Protein AF-A0A257GK09-F1 (afdb_monomer_lite)

Radius of gyration: 14.09 Å; chains: 1; bounding box: 32×34×39 Å

Sequence (93 aa):
MEFIVDAAKFVCSTSASYWGGTGGSQLSLVVEGKRLDYFAQEWKVIAWNKAPVLLLWLNGGECGGAGADPCIEALVWSDYNHAFMSVRPAASE

Foldseek 3Di:
DWDKDAQQPDCDPPDRGPDDALQAGWIWTADPNDIDIGRANDWDWDDPPPFTKIKGFGRLVQVVGHRNPTDIWIWTQDPVVRDTDTPRPDDDD

Secondary structure (DSSP, 8-state):
-EEEEEGGG--BTTBS----GGG-EEEEEEETTEEEEEEESEEEEEEETTEEEEEEE--GGGGTS-TTS--EEEEEEETTTTEEE-SSPPPP-

Structure (mmCIF, N/CA/C/O backbone):
data_AF-A0A257GK09-F1
#
_entry.id   AF-A0A257GK09-F1
#
loop_
_atom_site.group_PDB
_atom_site.id
_atom_site.type_symbol
_atom_site.label_atom_id
_atom_site.label_alt_id
_atom_site.label_comp_id
_atom_site.label_asym_id
_atom_site.label_entity_id
_atom_site.label_seq_id
_atom_site.pdbx_PDB_ins_code
_atom_site.Cartn_x
_atom_site.Cartn_y
_atom_site.Cartn_z
_atom_site.occupancy
_atom_site.B_iso_or_equiv
_atom_site.auth_seq_id
_atom_site.auth_comp_id
_atom_site.auth_asym_id
_atom_site.auth_atom_id
_atom_site.pdbx_PDB_model_num
ATOM 1 N N . MET A 1 1 ? -16.442 3.338 9.510 1.00 73.94 1 MET A N 1
ATOM 2 C CA . MET A 1 1 ? -16.674 3.227 8.053 1.00 73.94 1 MET A CA 1
ATOM 3 C C . MET A 1 1 ? -15.319 3.101 7.396 1.00 73.94 1 MET A C 1
ATOM 5 O O . MET A 1 1 ? -14.417 3.831 7.793 1.00 73.94 1 MET A O 1
ATOM 9 N N . GLU A 1 2 ? -15.189 2.162 6.467 1.00 89.12 2 GLU A N 1
ATOM 10 C CA . GLU A 1 2 ? -13.930 1.802 5.813 1.00 89.12 2 GLU A CA 1
ATOM 11 C C . GLU A 1 2 ? -14.112 1.953 4.310 1.00 89.12 2 GLU A C 1
ATOM 13 O O . GLU A 1 2 ? -15.053 1.389 3.747 1.00 89.12 2 GLU A O 1
ATOM 18 N N . PHE A 1 3 ? -13.264 2.746 3.666 1.00 92.12 3 PHE A N 1
ATOM 19 C CA . PHE A 1 3 ? -13.309 2.905 2.218 1.00 92.12 3 PHE A CA 1
ATOM 20 C C . PHE A 1 3 ? -11.946 3.294 1.654 1.00 92.12 3 PHE A C 1
ATOM 22 O O . PHE A 1 3 ? -11.104 3.892 2.325 1.00 92.12 3 PHE A O 1
ATOM 29 N N . ILE A 1 4 ? -11.760 2.945 0.386 1.00 93.81 4 ILE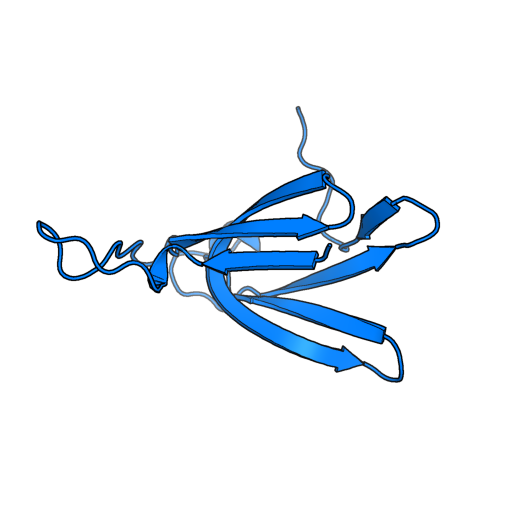 A N 1
ATOM 30 C CA . ILE A 1 4 ? -10.596 3.300 -0.416 1.00 93.81 4 ILE A CA 1
ATOM 31 C C . ILE A 1 4 ? -11.073 4.267 -1.494 1.00 93.81 4 ILE A C 1
ATOM 33 O O . ILE A 1 4 ? -12.038 3.983 -2.207 1.00 93.81 4 ILE A O 1
ATOM 37 N N . VAL A 1 5 ? -10.402 5.409 -1.607 1.00 94.19 5 VAL A N 1
ATOM 38 C CA . VAL A 1 5 ? -10.616 6.371 -2.689 1.00 94.19 5 VAL A CA 1
ATOM 39 C C . VAL A 1 5 ? -9.481 6.209 -3.688 1.00 94.19 5 VAL A C 1
ATOM 41 O O . VAL A 1 5 ? -8.353 6.611 -3.419 1.00 94.19 5 VAL A O 1
ATOM 44 N N . ASP A 1 6 ? -9.787 5.596 -4.827 1.00 93.81 6 ASP A N 1
ATOM 45 C CA . ASP A 1 6 ? -8.838 5.335 -5.908 1.00 93.81 6 ASP A CA 1
ATOM 46 C C . ASP A 1 6 ? -9.012 6.371 -7.024 1.00 93.81 6 ASP A C 1
ATOM 48 O O . ASP A 1 6 ? -9.948 6.292 -7.829 1.00 93.81 6 ASP A O 1
ATOM 52 N N . ALA A 1 7 ? -8.101 7.347 -7.076 1.00 91.88 7 ALA A N 1
ATOM 53 C CA . ALA A 1 7 ? -8.149 8.406 -8.077 1.00 91.88 7 ALA A CA 1
ATOM 54 C C . ALA A 1 7 ? -7.911 7.885 -9.505 1.00 91.88 7 ALA A C 1
ATOM 56 O O . ALA A 1 7 ? -8.357 8.525 -10.459 1.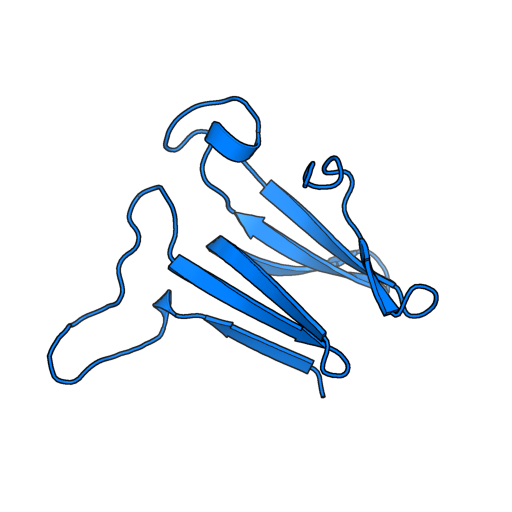00 91.88 7 ALA A O 1
ATOM 57 N N . ALA A 1 8 ? -7.292 6.708 -9.683 1.00 89.88 8 ALA A N 1
ATOM 58 C CA . ALA A 1 8 ? -7.122 6.104 -11.007 1.00 89.88 8 ALA A CA 1
ATOM 59 C C . ALA A 1 8 ? -8.466 5.703 -11.637 1.00 89.88 8 ALA A C 1
ATOM 61 O O . ALA A 1 8 ? -8.557 5.521 -12.852 1.00 89.88 8 ALA A O 1
ATOM 62 N N . LYS A 1 9 ? -9.519 5.554 -10.821 1.00 89.44 9 LYS A N 1
ATOM 63 C CA . LYS A 1 9 ? -10.881 5.242 -11.279 1.00 89.44 9 LYS A CA 1
ATOM 64 C C . LYS A 1 9 ? -11.722 6.484 -11.559 1.00 89.44 9 LYS A C 1
ATOM 66 O O . LYS A 1 9 ? -12.867 6.346 -11.987 1.00 89.44 9 LYS A O 1
ATOM 71 N N . PHE A 1 10 ? -11.197 7.684 -11.319 1.00 88.81 10 PHE A N 1
ATOM 72 C CA . PHE A 1 10 ? -11.932 8.907 -11.610 1.00 88.81 10 PHE A CA 1
ATOM 73 C C . PHE A 1 10 ? -12.027 9.140 -13.114 1.00 88.81 10 PHE A C 1
ATOM 75 O O . PHE A 1 10 ? -11.033 9.115 -13.839 1.00 88.81 10 PHE A O 1
ATOM 82 N N . VAL A 1 11 ? -13.251 9.417 -13.555 1.00 84.62 11 VAL A N 1
ATOM 83 C CA . VAL A 1 11 ? -13.561 9.849 -14.915 1.00 84.62 11 VAL A CA 1
ATOM 84 C C . VAL A 1 11 ? -14.011 11.298 -14.824 1.00 84.62 11 VAL A C 1
ATOM 86 O O . VAL A 1 11 ? -15.030 11.600 -14.201 1.00 84.62 11 VAL A O 1
ATOM 89 N N . CYS A 1 12 ? -13.239 12.203 -15.418 1.00 80.38 12 CYS A N 1
ATOM 90 C CA . CYS A 1 12 ? -13.521 13.633 -15.391 1.00 80.38 12 CYS A CA 1
ATOM 91 C C . CYS A 1 12 ? -14.100 14.070 -16.741 1.00 80.38 12 CYS A C 1
ATOM 93 O O . CYS A 1 12 ? -13.686 13.589 -17.791 1.00 80.38 12 CYS A O 1
ATOM 95 N N . SER A 1 13 ? -15.017 15.040 -16.750 1.00 84.62 13 SER A N 1
ATOM 96 C CA . SER A 1 13 ? -15.595 15.565 -18.002 1.00 84.62 13 SER A CA 1
ATOM 97 C C . SER A 1 13 ? -14.553 16.177 -18.950 1.00 84.62 13 SER A C 1
ATOM 99 O O . SER A 1 13 ? -14.787 16.263 -20.151 1.00 84.62 13 SER A O 1
ATOM 101 N N . THR A 1 14 ? -13.402 16.588 -18.416 1.00 81.69 14 THR A N 1
ATOM 102 C CA . THR A 1 14 ? -12.298 17.229 -19.143 1.00 81.69 14 THR A CA 1
ATOM 103 C C . THR A 1 14 ? -11.023 16.382 -19.206 1.00 81.69 14 THR A C 1
ATOM 105 O O . THR A 1 14 ? -10.032 16.829 -19.777 1.00 81.69 14 THR A O 1
ATOM 108 N N . SER A 1 15 ? -11.020 15.171 -18.639 1.00 73.94 15 SER A N 1
ATOM 109 C CA . SER A 1 15 ? -9.880 14.251 -18.705 1.00 73.94 15 SER A CA 1
ATOM 110 C C . SER A 1 15 ? -10.352 12.803 -18.704 1.00 73.94 15 SER A C 1
ATOM 112 O O . SER A 1 15 ? -11.122 12.399 -17.834 1.00 73.94 15 SER A O 1
ATOM 114 N N . ALA A 1 16 ? -9.836 12.010 -19.645 1.00 66.31 16 ALA A N 1
ATOM 115 C CA . ALA A 1 16 ? -10.166 10.593 -19.759 1.00 66.31 16 ALA A CA 1
ATOM 116 C C . ALA A 1 16 ? -9.760 9.783 -18.512 1.00 66.31 16 ALA A C 1
ATOM 118 O O . ALA A 1 16 ? -10.433 8.811 -18.181 1.00 66.31 16 ALA A O 1
ATOM 119 N N . SER A 1 17 ? -8.689 10.187 -17.815 1.00 67.56 17 SER A N 1
ATOM 120 C CA . SER A 1 17 ? -8.240 9.566 -16.562 1.00 67.56 17 SER A CA 1
ATOM 121 C C . SER A 1 17 ? -7.257 10.457 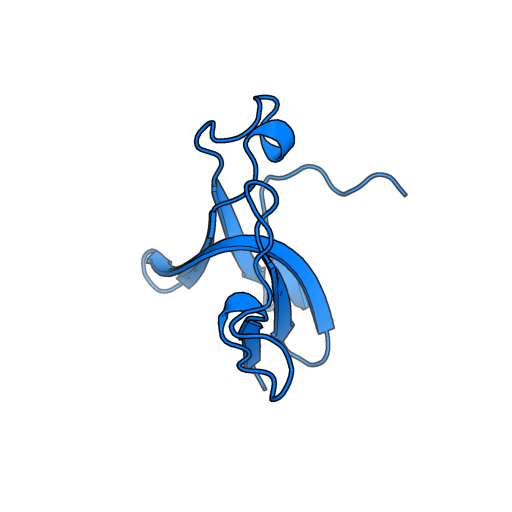-15.804 1.00 67.56 17 SER A C 1
ATOM 123 O O . SER A 1 17 ? -6.487 11.201 -16.419 1.00 67.56 17 SER A O 1
ATOM 125 N N . TYR A 1 18 ? -7.193 10.310 -14.481 1.00 71.56 18 TYR A N 1
ATOM 126 C CA . TYR A 1 18 ? -6.110 10.862 -13.664 1.00 71.56 18 TYR A CA 1
ATOM 127 C C . TYR A 1 18 ? -4.888 9.923 -13.699 1.00 71.56 18 TYR A C 1
ATOM 129 O O . TYR A 1 18 ? -4.626 9.188 -12.754 1.00 71.56 18 TYR A O 1
ATOM 137 N N . TRP A 1 19 ? -4.185 9.871 -14.837 1.00 70.94 19 TRP A N 1
ATOM 138 C CA . TRP A 1 19 ? -3.028 8.983 -15.020 1.00 70.94 19 TRP A CA 1
ATOM 139 C C . TRP A 1 19 ? -1.791 9.497 -14.273 1.00 70.94 19 TRP A C 1
ATOM 141 O O . TRP A 1 19 ? -1.344 10.618 -14.509 1.00 70.94 19 TRP A O 1
ATOM 151 N N . GLY A 1 20 ? -1.209 8.653 -13.420 1.00 80.44 20 GLY A N 1
ATOM 152 C CA . GLY A 1 20 ? -0.049 8.994 -12.588 1.00 80.44 20 GLY A CA 1
ATOM 153 C C . GLY A 1 20 ? 1.318 8.486 -13.071 1.00 80.44 20 GLY A C 1
ATOM 154 O O . GLY A 1 20 ? 2.330 8.686 -12.399 1.00 80.44 20 GLY A O 1
ATOM 155 N N . GLY A 1 21 ? 1.391 7.822 -14.230 1.00 86.19 21 GLY A N 1
ATOM 156 C CA . GLY A 1 21 ? 2.645 7.249 -14.736 1.00 86.19 21 GLY A CA 1
ATOM 157 C C . GLY A 1 21 ? 3.242 6.188 -13.806 1.00 86.19 21 GLY A C 1
ATOM 158 O O . GLY A 1 21 ? 2.526 5.504 -13.079 1.00 86.19 21 GLY A O 1
ATOM 159 N N . THR A 1 22 ? 4.573 6.064 -13.804 1.00 85.38 22 THR A N 1
ATOM 160 C CA . THR A 1 22 ? 5.298 5.141 -12.908 1.00 85.38 22 THR A CA 1
ATOM 161 C C . THR A 1 22 ? 5.228 5.557 -11.439 1.00 85.38 22 THR A C 1
ATOM 163 O O . THR A 1 22 ? 5.554 4.758 -10.565 1.00 85.38 22 THR A O 1
ATOM 166 N N . GLY A 1 23 ? 4.811 6.788 -11.135 1.00 88.31 23 GLY A N 1
ATOM 167 C CA . GLY A 1 23 ? 4.532 7.211 -9.763 1.00 88.31 23 GLY A CA 1
ATOM 168 C C . GLY A 1 23 ? 3.264 6.570 -9.199 1.00 88.31 23 GLY A C 1
ATOM 169 O O . GLY A 1 23 ? 3.149 6.422 -7.991 1.00 88.31 23 GLY A O 1
ATOM 170 N N . GLY A 1 24 ? 2.343 6.132 -10.062 1.00 92.25 24 GLY A N 1
ATOM 171 C CA . GLY A 1 24 ? 1.015 5.695 -9.646 1.00 92.25 24 GLY A CA 1
ATOM 172 C C . GLY A 1 24 ? 0.064 6.866 -9.398 1.00 92.25 24 GLY A C 1
ATOM 173 O O . GLY A 1 24 ? 0.439 8.033 -9.494 1.00 92.25 24 GLY A O 1
ATOM 174 N N . SER A 1 25 ? -1.196 6.552 -9.112 1.00 93.38 25 SER A N 1
ATOM 175 C CA . SER A 1 25 ? -2.242 7.549 -8.847 1.00 93.38 25 SER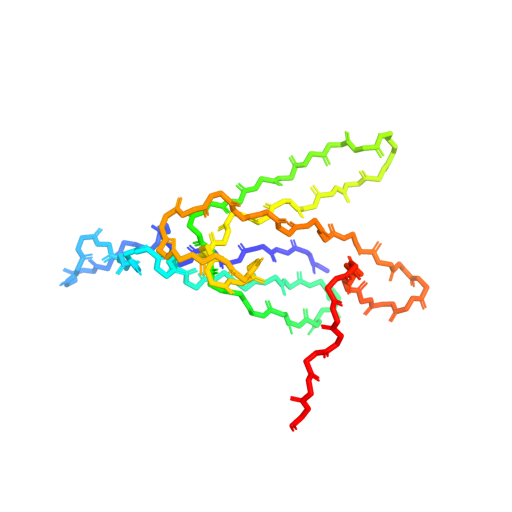 A CA 1
ATOM 176 C C . SER A 1 25 ? -2.503 7.667 -7.350 1.00 93.38 25 SER A C 1
ATOM 178 O O . SER A 1 25 ? -2.161 6.768 -6.580 1.00 93.38 25 SER A O 1
ATOM 180 N N . GLN A 1 26 ? -3.118 8.774 -6.932 1.00 94.00 26 GLN A N 1
ATOM 181 C CA . GLN A 1 26 ? -3.452 8.969 -5.527 1.00 94.00 26 GLN A CA 1
ATOM 182 C C . GLN A 1 26 ? -4.454 7.909 -5.048 1.00 94.00 26 GLN A C 1
ATOM 184 O O . GLN A 1 26 ? -5.510 7.707 -5.654 1.00 94.00 26 GLN A O 1
ATOM 189 N N . LEU A 1 27 ? -4.124 7.281 -3.926 1.00 95.06 27 LEU A N 1
ATOM 190 C CA . LEU A 1 27 ? -4.950 6.322 -3.216 1.00 95.06 27 LEU A CA 1
ATOM 191 C C . LEU A 1 27 ? -5.113 6.802 -1.773 1.00 95.06 27 LEU A C 1
ATOM 193 O O . LEU A 1 27 ? -4.129 6.895 -1.039 1.00 95.06 27 LEU A O 1
ATOM 197 N N . SER A 1 28 ? -6.342 7.101 -1.359 1.00 95.12 28 SER A N 1
ATOM 198 C CA . SER A 1 28 ? -6.632 7.467 0.032 1.00 95.12 28 SER A CA 1
ATOM 199 C C . SER A 1 28 ? -7.301 6.307 0.754 1.00 95.12 28 SER A C 1
ATOM 201 O O . SER A 1 28 ? -8.379 5.852 0.365 1.00 95.12 28 SER A O 1
ATOM 203 N N . LEU A 1 29 ? -6.672 5.853 1.830 1.00 94.75 29 LEU A N 1
ATOM 204 C CA . LEU A 1 29 ? -7.178 4.821 2.724 1.00 94.75 29 LEU A CA 1
ATOM 205 C C . LEU A 1 29 ? -7.869 5.503 3.896 1.00 94.75 29 LEU A C 1
ATOM 207 O O . LEU A 1 29 ? -7.234 6.294 4.595 1.00 94.75 29 LEU A O 1
ATOM 211 N N . VAL A 1 30 ? -9.153 5.213 4.109 1.00 93.50 30 VAL A N 1
ATOM 212 C CA . VAL A 1 30 ? -9.921 5.801 5.208 1.00 93.50 30 VAL A CA 1
ATOM 213 C C . VAL A 1 30 ? -10.515 4.708 6.080 1.00 93.50 30 VAL A C 1
ATOM 215 O O . VAL A 1 30 ? -11.378 3.952 5.637 1.00 93.50 30 VAL A O 1
ATOM 218 N N . VAL A 1 31 ? -10.070 4.656 7.334 1.00 93.25 31 VAL A N 1
ATOM 219 C CA . VAL A 1 31 ? -10.559 3.724 8.357 1.00 93.25 31 VAL A CA 1
ATOM 220 C C . VAL A 1 31 ? -10.726 4.492 9.660 1.00 93.25 31 VAL A C 1
ATOM 222 O O . VAL A 1 31 ? -9.848 5.253 10.053 1.00 93.25 31 VAL A O 1
ATOM 225 N N . GLU A 1 32 ? -11.890 4.355 10.297 1.00 92.12 32 GLU A N 1
ATOM 226 C CA . GLU A 1 32 ? -12.217 5.043 11.560 1.00 92.12 32 GLU A CA 1
ATOM 227 C C . GLU A 1 32 ? -11.978 6.569 11.535 1.00 92.12 32 GLU A C 1
ATOM 229 O O . GLU A 1 32 ? -11.611 7.187 12.529 1.00 92.12 32 GLU A O 1
ATOM 234 N N . GLY A 1 33 ? -12.176 7.200 10.372 1.00 89.44 33 GLY A N 1
ATOM 235 C CA . GLY A 1 33 ? -11.946 8.637 10.183 1.00 89.44 33 GLY A CA 1
ATOM 236 C C . GLY A 1 33 ? -10.471 9.038 10.057 1.00 89.44 33 GLY A C 1
ATOM 237 O O . GLY A 1 33 ? -10.190 10.206 9.793 1.00 89.44 33 GLY A O 1
ATOM 238 N N . LYS A 1 34 ? -9.532 8.093 10.180 1.00 89.75 34 LYS A N 1
ATOM 239 C CA . LYS A 1 34 ? -8.117 8.307 9.866 1.00 89.75 34 LYS A CA 1
ATOM 240 C C . LYS A 1 34 ? -7.886 8.120 8.377 1.00 89.75 34 LYS A C 1
ATOM 242 O O . LYS A 1 34 ? -8.392 7.170 7.783 1.00 89.75 34 LYS A O 1
ATOM 247 N N . ARG A 1 35 ? -7.112 9.033 7.794 1.00 91.38 35 ARG A N 1
ATOM 248 C CA . ARG A 1 35 ? -6.752 9.044 6.378 1.00 91.38 35 ARG A CA 1
ATOM 249 C C . ARG A 1 35 ? -5.251 8.838 6.228 1.00 91.38 35 ARG A C 1
ATOM 251 O O . ARG A 1 35 ? -4.476 9.535 6.877 1.00 91.38 35 ARG A O 1
ATOM 258 N N . LEU A 1 36 ? -4.872 7.917 5.352 1.00 92.00 36 LEU A N 1
ATOM 259 C CA . LEU A 1 36 ? -3.508 7.744 4.862 1.00 92.00 36 LEU A CA 1
ATOM 260 C C . LEU A 1 36 ? -3.520 7.828 3.341 1.00 92.00 36 LEU A C 1
ATOM 262 O O . LEU A 1 36 ? -4.390 7.251 2.691 1.00 92.00 36 LEU A O 1
ATOM 266 N N . ASP A 1 37 ? -2.573 8.572 2.789 1.00 92.88 37 ASP A N 1
ATOM 267 C CA . ASP A 1 37 ? -2.466 8.812 1.357 1.00 92.88 37 ASP A CA 1
ATOM 268 C C . ASP A 1 37 ? -1.212 8.140 0.807 1.00 92.88 37 ASP A C 1
ATOM 270 O O . ASP A 1 37 ? -0.125 8.274 1.364 1.00 92.88 37 ASP A O 1
ATOM 274 N N . TYR A 1 38 ? -1.382 7.447 -0.312 1.00 93.75 38 TYR A N 1
ATOM 275 C CA . TYR A 1 38 ? -0.313 6.804 -1.064 1.00 93.75 38 TYR A CA 1
ATOM 276 C C . TYR A 1 38 ? -0.398 7.207 -2.533 1.00 93.75 38 TYR A C 1
ATOM 278 O O . TYR A 1 38 ? -1.466 7.567 -3.035 1.00 93.75 38 TYR A O 1
ATOM 286 N N . PHE A 1 39 ? 0.722 7.083 -3.238 1.00 93.88 39 PHE A N 1
ATOM 287 C CA . PHE A 1 39 ? 0.726 6.973 -4.690 1.00 93.88 39 PHE A CA 1
ATOM 288 C C . PHE A 1 39 ? 0.984 5.515 -5.048 1.00 93.88 39 PHE A C 1
ATOM 290 O O . PHE A 1 39 ? 2.038 4.971 -4.725 1.00 93.88 39 PHE A O 1
ATOM 297 N N . ALA A 1 40 ? -0.005 4.870 -5.663 1.00 94.56 40 ALA A N 1
ATOM 298 C CA . ALA A 1 40 ? 0.056 3.454 -6.002 1.00 94.56 40 ALA A CA 1
ATOM 299 C C . ALA A 1 40 ? -0.292 3.247 -7.478 1.00 94.56 40 ALA A C 1
ATOM 301 O O . ALA A 1 40 ? -1.184 3.897 -8.029 1.00 94.56 40 ALA A O 1
ATOM 302 N N . GLN A 1 41 ? 0.438 2.351 -8.132 1.00 93.44 41 GLN A N 1
ATOM 303 C CA . GLN A 1 41 ? 0.166 1.935 -9.507 1.00 93.44 41 GLN A CA 1
ATOM 304 C C . GLN A 1 41 ? -1.024 0.970 -9.544 1.00 93.44 41 GLN A C 1
ATOM 306 O O . GLN A 1 41 ? -1.896 1.094 -10.398 1.00 93.44 41 GLN A O 1
ATOM 311 N N . GLU A 1 42 ? -1.081 0.054 -8.576 1.00 93.31 42 GLU A N 1
ATOM 312 C CA . GLU A 1 42 ? -2.173 -0.894 -8.366 1.00 93.31 42 GLU A CA 1
ATOM 313 C C . GLU A 1 42 ? -2.353 -1.171 -6.871 1.00 93.31 42 GLU A C 1
ATOM 315 O O . GLU A 1 42 ? -1.458 -0.925 -6.058 1.00 93.31 42 GLU A O 1
ATOM 320 N N . TRP A 1 43 ? -3.506 -1.723 -6.500 1.00 96.00 43 TRP A N 1
ATOM 321 C CA . TRP A 1 43 ? -3.755 -2.193 -5.145 1.00 96.00 43 TRP A CA 1
ATOM 322 C C . TRP A 1 43 ? -4.674 -3.410 -5.144 1.00 96.00 43 TRP A C 1
ATOM 324 O O . TRP A 1 43 ? -5.485 -3.615 -6.052 1.00 96.00 43 TRP A O 1
ATOM 334 N N . LYS A 1 44 ? -4.559 -4.230 -4.099 1.00 96.75 44 LYS A N 1
ATOM 335 C CA . LYS A 1 44 ? -5.439 -5.381 -3.890 1.00 96.75 44 LYS A CA 1
ATOM 336 C C . LYS A 1 44 ? -5.534 -5.724 -2.414 1.00 96.75 44 LYS A C 1
ATOM 338 O O . LYS A 1 44 ? -4.525 -5.768 -1.721 1.00 96.75 44 LYS A O 1
ATOM 343 N N . VAL A 1 45 ? -6.736 -6.057 -1.955 1.00 95.50 45 VAL A N 1
ATOM 344 C CA . VAL A 1 45 ? -6.916 -6.699 -0.649 1.00 95.50 45 VAL A CA 1
ATOM 345 C C . VAL A 1 45 ? -6.836 -8.211 -0.822 1.00 95.50 45 VAL A C 1
ATOM 347 O O . VAL A 1 45 ? -7.517 -8.790 -1.674 1.00 95.50 45 VAL A O 1
ATOM 350 N N . ILE A 1 46 ? -5.998 -8.854 -0.017 1.00 96.50 46 ILE A N 1
ATOM 351 C CA . ILE A 1 46 ? -5.913 -10.311 0.092 1.00 96.50 46 ILE A CA 1
ATOM 352 C C . ILE A 1 46 ? -6.273 -10.751 1.510 1.00 96.50 46 ILE A C 1
ATOM 354 O O . ILE A 1 46 ? -6.170 -9.978 2.460 1.00 96.50 46 ILE A O 1
ATOM 358 N N . ALA A 1 47 ? -6.669 -12.012 1.661 1.00 95.25 47 ALA A N 1
ATOM 359 C CA . ALA A 1 47 ? -6.798 -12.636 2.971 1.00 95.25 47 ALA A CA 1
ATOM 360 C C . ALA A 1 47 ? -5.486 -13.349 3.320 1.00 95.25 47 ALA A C 1
ATOM 362 O O . ALA A 1 47 ? -5.101 -14.301 2.638 1.00 95.25 47 ALA A O 1
ATOM 363 N N . TRP A 1 48 ? -4.812 -12.909 4.384 1.00 94.12 48 TRP A N 1
ATOM 364 C CA . TRP A 1 48 ? -3.695 -13.639 4.981 1.00 94.12 48 TRP A CA 1
ATOM 365 C C . TRP A 1 48 ? -4.182 -14.276 6.283 1.00 94.12 48 TRP A C 1
ATOM 367 O O . TRP A 1 48 ? -4.292 -13.627 7.325 1.00 94.12 48 TRP A O 1
ATOM 377 N N . ASN A 1 49 ? -4.541 -15.559 6.219 1.00 90.56 49 ASN A N 1
ATOM 378 C CA . ASN A 1 49 ? -5.357 -16.226 7.238 1.00 90.56 49 ASN A CA 1
ATOM 379 C C . ASN A 1 49 ? -6.699 -15.498 7.444 1.00 90.56 49 ASN A C 1
ATOM 381 O O . ASN A 1 49 ? -7.506 -15.417 6.523 1.00 90.56 49 ASN A O 1
ATOM 385 N N . LYS A 1 50 ? -6.949 -14.984 8.654 1.00 86.06 50 LYS A N 1
ATOM 386 C CA . LYS A 1 50 ? -8.161 -14.226 9.006 1.00 86.06 50 LYS A CA 1
ATOM 387 C C . LYS A 1 50 ? -7.951 -12.708 8.966 1.00 86.06 50 LYS A C 1
ATOM 389 O O . LYS A 1 50 ? -8.879 -11.979 9.292 1.00 86.06 50 LYS A O 1
ATOM 394 N N . ALA A 1 51 ? -6.755 -12.243 8.601 1.00 88.44 51 ALA A N 1
ATOM 395 C CA . ALA A 1 51 ? -6.432 -10.825 8.546 1.00 88.44 51 ALA A CA 1
ATOM 396 C C . ALA A 1 51 ? -6.526 -10.312 7.096 1.00 88.44 51 ALA A C 1
ATOM 398 O O . ALA A 1 51 ? -5.868 -10.881 6.214 1.00 88.44 51 ALA A O 1
ATOM 399 N N . PRO A 1 52 ? -7.322 -9.264 6.818 1.00 93.62 52 PRO A N 1
ATOM 400 C CA . PRO A 1 52 ? -7.246 -8.566 5.544 1.00 93.62 52 PRO A CA 1
ATOM 401 C C . PRO A 1 52 ? -5.899 -7.839 5.441 1.00 93.62 52 PRO A C 1
ATOM 403 O O . PRO A 1 52 ? -5.492 -7.128 6.360 1.00 93.62 52 PRO A O 1
ATOM 406 N N . VAL A 1 53 ? -5.209 -8.019 4.316 1.00 96.25 53 VAL A N 1
ATOM 407 C CA . VAL A 1 53 ? -3.948 -7.339 4.002 1.00 96.25 53 VAL A CA 1
ATOM 408 C C . VAL A 1 53 ? -4.148 -6.536 2.731 1.00 96.25 53 VAL A C 1
ATOM 410 O O . VAL A 1 53 ? -4.518 -7.090 1.693 1.00 96.25 53 VAL A O 1
ATOM 413 N N . LEU A 1 54 ? -3.895 -5.235 2.808 1.00 96.75 54 LEU A N 1
ATOM 414 C CA . LEU A 1 54 ? -3.881 -4.359 1.650 1.00 96.75 54 LEU A CA 1
ATOM 415 C C . LEU A 1 54 ? -2.475 -4.357 1.050 1.00 96.75 54 LEU A C 1
ATOM 417 O O . LEU A 1 54 ? -1.519 -3.936 1.693 1.00 96.75 54 LEU A O 1
ATOM 421 N N . LEU A 1 55 ? -2.360 -4.829 -0.184 1.00 97.44 55 LEU A N 1
ATOM 422 C CA . LEU A 1 55 ? -1.141 -4.749 -0.974 1.00 97.44 55 LEU A CA 1
ATOM 423 C C . LEU A 1 55 ? -1.198 -3.514 -1.863 1.00 97.44 55 LEU A C 1
ATOM 425 O O . LEU A 1 55 ? -2.182 -3.324 -2.584 1.00 97.44 55 LEU A O 1
ATOM 429 N N . LEU A 1 56 ? -0.134 -2.719 -1.832 1.00 96.88 56 LEU A N 1
ATOM 430 C CA . LEU A 1 56 ? 0.074 -1.569 -2.702 1.00 96.88 56 LEU A CA 1
ATOM 431 C C . LEU A 1 56 ? 1.252 -1.852 -3.627 1.00 96.88 56 LEU A C 1
ATOM 433 O O . LEU A 1 56 ? 2.343 -2.153 -3.149 1.00 96.88 56 LEU A O 1
ATOM 437 N N . TRP A 1 57 ? 1.041 -1.736 -4.935 1.00 95.94 57 TRP A N 1
ATOM 438 C CA . TRP A 1 57 ? 2.126 -1.723 -5.910 1.00 95.94 57 TRP A CA 1
ATOM 439 C C . TRP A 1 57 ? 2.622 -0.289 -6.072 1.00 95.94 57 TRP A C 1
ATOM 441 O O . TRP A 1 57 ? 1.878 0.583 -6.526 1.00 95.94 57 TRP A O 1
ATOM 451 N N . LEU A 1 58 ? 3.866 -0.040 -5.688 1.00 95.00 58 LEU A N 1
ATOM 452 C CA . LEU A 1 58 ? 4.449 1.294 -5.596 1.00 95.00 58 LEU A CA 1
ATOM 453 C C . LEU A 1 58 ? 5.487 1.539 -6.701 1.00 95.00 58 LEU A C 1
ATOM 455 O O . LEU A 1 58 ? 5.861 0.633 -7.446 1.00 95.00 58 LEU A O 1
ATOM 459 N N . ASN A 1 59 ? 5.965 2.780 -6.806 1.00 94.56 59 ASN A N 1
ATOM 460 C CA . ASN A 1 59 ? 7.143 3.094 -7.614 1.00 94.56 59 ASN A CA 1
ATOM 461 C C . ASN A 1 59 ? 8.378 2.348 -7.079 1.00 94.56 59 ASN A C 1
ATOM 463 O O . ASN A 1 59 ? 8.562 2.253 -5.867 1.00 94.56 59 ASN A O 1
ATOM 467 N N . GLY A 1 60 ? 9.263 1.891 -7.969 1.00 94.19 60 GLY A N 1
ATOM 468 C CA . GLY A 1 60 ? 10.486 1.179 -7.581 1.00 94.19 60 GLY A CA 1
ATOM 469 C C . GLY A 1 60 ? 11.381 1.946 -6.598 1.00 94.19 60 GLY A C 1
ATOM 470 O O . GLY A 1 60 ? 12.034 1.334 -5.752 1.00 94.19 60 GLY A O 1
ATOM 471 N N . GLY A 1 61 ? 11.359 3.283 -6.651 1.00 93.12 61 GLY A N 1
ATOM 472 C CA . GLY A 1 61 ? 12.095 4.159 -5.736 1.00 93.12 61 GLY A CA 1
ATOM 473 C C . GLY A 1 61 ? 11.718 3.982 -4.263 1.00 93.12 61 GLY A C 1
ATOM 474 O O . GLY A 1 61 ? 12.573 4.135 -3.395 1.00 93.12 61 GLY A O 1
ATOM 475 N N . GLU A 1 62 ? 10.486 3.562 -3.972 1.00 91.69 62 GLU A N 1
ATOM 476 C CA . GLU A 1 62 ? 10.004 3.331 -2.603 1.00 91.69 62 GLU A CA 1
ATOM 477 C C . GLU A 1 62 ? 10.700 2.129 -1.934 1.00 91.69 62 GLU A C 1
ATOM 479 O O . GLU A 1 62 ? 10.785 2.060 -0.709 1.00 91.69 62 GLU A O 1
ATOM 484 N N . CYS A 1 63 ? 11.252 1.212 -2.737 1.00 92.44 63 CYS A N 1
ATOM 485 C CA . CYS A 1 63 ? 12.029 0.051 -2.295 1.00 92.44 63 CYS A CA 1
ATOM 486 C C . CYS A 1 63 ? 13.549 0.232 -2.489 1.00 92.44 63 CYS A C 1
ATOM 488 O O . CYS A 1 63 ? 14.308 -0.724 -2.321 1.00 92.44 63 CYS A O 1
ATOM 490 N N . GLY A 1 64 ? 14.010 1.432 -2.863 1.00 92.56 64 GLY A N 1
ATOM 491 C CA . GLY A 1 64 ? 15.417 1.708 -3.181 1.00 92.56 64 GLY A CA 1
ATOM 492 C C . GLY A 1 64 ? 15.857 1.294 -4.593 1.00 92.56 64 GLY A C 1
ATOM 493 O O . GLY A 1 64 ? 17.051 1.335 -4.887 1.00 92.56 64 GLY A O 1
ATOM 494 N N . GLY A 1 65 ? 14.917 0.897 -5.457 1.00 94.06 65 GLY A N 1
ATOM 495 C CA . GLY A 1 65 ? 15.137 0.672 -6.888 1.00 94.06 65 GLY A CA 1
ATOM 496 C C . GLY A 1 65 ? 14.847 1.924 -7.721 1.00 94.06 65 GLY A C 1
ATOM 497 O O . GLY A 1 65 ? 14.961 3.054 -7.239 1.00 94.06 65 GLY A O 1
ATOM 498 N N . ALA A 1 66 ? 14.446 1.739 -8.979 1.00 91.06 66 ALA A N 1
ATOM 499 C CA . ALA A 1 66 ? 14.090 2.836 -9.874 1.00 91.06 66 ALA A CA 1
ATOM 500 C C . ALA A 1 66 ? 12.876 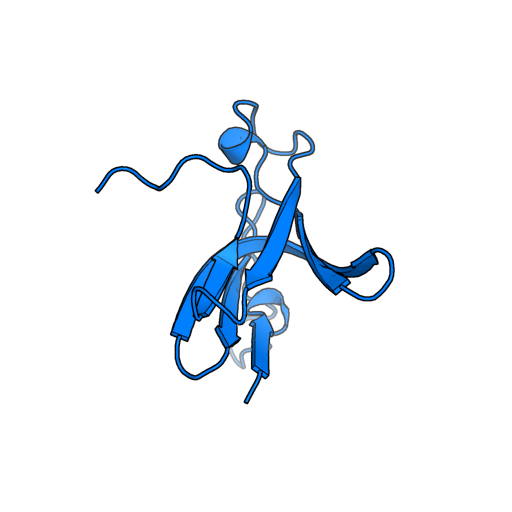2.523 -10.761 1.00 91.06 66 ALA A C 1
ATOM 502 O O . ALA A 1 66 ? 12.684 1.413 -11.251 1.00 91.06 66 ALA A O 1
ATOM 503 N N . GLY A 1 67 ? 12.072 3.553 -11.040 1.00 85.44 67 GLY A N 1
ATOM 504 C CA . GLY A 1 67 ? 11.025 3.499 -12.059 1.00 85.44 67 GLY A CA 1
ATOM 505 C C . GLY A 1 67 ? 10.011 2.373 -11.837 1.00 85.44 67 GLY A C 1
ATOM 506 O O . GLY A 1 67 ? 9.212 2.431 -10.905 1.00 85.44 67 GLY A O 1
ATOM 507 N N . ALA A 1 68 ? 10.019 1.393 -12.743 1.00 85.06 68 ALA A N 1
ATOM 508 C CA . ALA A 1 68 ? 9.089 0.265 -12.767 1.00 85.06 68 ALA A CA 1
ATOM 509 C C . ALA A 1 68 ? 9.625 -0.999 -12.068 1.00 85.06 68 ALA A C 1
ATOM 511 O O . ALA A 1 68 ? 9.021 -2.063 -12.214 1.00 85.06 68 ALA A O 1
ATOM 512 N N . ASP A 1 69 ? 10.741 -0.905 -11.334 1.00 94.56 69 ASP A N 1
ATOM 513 C CA . ASP A 1 69 ? 11.201 -2.012 -10.494 1.00 94.56 69 ASP A CA 1
ATOM 514 C C . ASP A 1 69 ? 10.072 -2.468 -9.549 1.00 94.56 69 ASP A C 1
ATOM 516 O O . ASP A 1 69 ? 9.402 -1.617 -8.952 1.00 94.56 69 ASP A O 1
ATOM 520 N N . PRO A 1 70 ? 9.833 -3.787 -9.395 1.00 94.25 70 PRO A N 1
ATOM 521 C CA . PRO A 1 70 ? 8.762 -4.285 -8.542 1.00 94.25 70 PRO A CA 1
ATOM 522 C C . PRO A 1 70 ? 8.944 -3.835 -7.091 1.00 94.25 70 PRO A C 1
ATOM 524 O O . PRO A 1 70 ? 9.930 -4.183 -6.441 1.00 94.25 70 PRO A O 1
ATOM 527 N N . CYS A 1 71 ? 7.963 -3.103 -6.570 1.00 95.19 71 CYS A N 1
ATOM 528 C CA . CYS A 1 71 ? 7.940 -2.657 -5.186 1.00 95.19 71 CYS A CA 1
ATOM 529 C C . CYS A 1 71 ? 6.531 -2.823 -4.622 1.00 95.19 71 CYS A C 1
ATOM 531 O O . CYS A 1 71 ? 5.569 -2.284 -5.169 1.00 95.19 71 CYS A O 1
ATOM 533 N N . ILE A 1 72 ? 6.404 -3.599 -3.545 1.00 96.06 72 ILE A N 1
ATOM 534 C CA . ILE A 1 72 ? 5.121 -3.875 -2.898 1.00 96.06 72 ILE A CA 1
ATOM 535 C C . ILE A 1 72 ? 5.221 -3.525 -1.420 1.00 96.06 72 ILE A C 1
ATOM 537 O O . ILE A 1 72 ? 6.094 -4.032 -0.717 1.00 96.06 72 ILE A O 1
ATOM 541 N N . GLU A 1 73 ? 4.276 -2.720 -0.942 1.00 95.56 73 GLU A N 1
ATOM 542 C CA . GLU A 1 73 ? 4.049 -2.501 0.484 1.00 95.56 73 GLU A CA 1
ATOM 543 C C . GLU A 1 73 ? 2.797 -3.266 0.933 1.00 95.56 73 GLU A C 1
ATOM 545 O O . GLU A 1 73 ? 1.764 -3.250 0.261 1.00 95.56 73 GLU A O 1
ATOM 550 N N . ALA A 1 74 ? 2.896 -3.958 2.070 1.00 95.94 74 ALA A N 1
ATOM 551 C CA . ALA A 1 74 ? 1.784 -4.664 2.694 1.00 95.94 74 ALA A CA 1
ATOM 552 C C . ALA A 1 74 ? 1.338 -3.912 3.949 1.00 95.94 74 ALA A C 1
ATOM 554 O O . ALA A 1 74 ? 2.117 -3.745 4.889 1.00 95.94 74 ALA A O 1
ATOM 555 N N . LEU A 1 75 ? 0.077 -3.491 3.959 1.00 95.25 75 LEU A N 1
ATOM 556 C CA . LEU A 1 75 ? -0.554 -2.765 5.051 1.00 95.25 75 LEU A CA 1
ATOM 557 C C . LEU A 1 75 ? -1.579 -3.653 5.754 1.00 95.25 75 LEU A C 1
ATOM 559 O O . LEU A 1 75 ? -2.418 -4.294 5.113 1.00 95.25 75 LEU A O 1
ATOM 563 N N . VAL A 1 76 ? -1.540 -3.648 7.083 1.00 94.00 76 VAL A N 1
ATOM 564 C CA . VAL A 1 76 ? -2.515 -4.340 7.937 1.00 94.00 76 VAL A CA 1
ATOM 565 C C . VAL A 1 76 ? -3.097 -3.341 8.922 1.00 94.00 76 VAL A C 1
ATOM 567 O O . VAL A 1 76 ? -2.351 -2.619 9.579 1.00 94.00 76 VAL A O 1
ATOM 570 N N . TRP A 1 77 ? -4.421 -3.283 9.037 1.00 93.25 77 TRP A N 1
ATOM 571 C CA . TRP A 1 77 ? -5.062 -2.455 10.055 1.00 93.25 77 TRP A CA 1
ATOM 572 C C . TRP A 1 77 ? -4.874 -3.074 11.447 1.00 93.25 77 TRP A C 1
ATOM 574 O O . TRP A 1 77 ? -5.120 -4.264 11.640 1.00 93.25 77 TRP A O 1
ATOM 584 N N . SER A 1 78 ? -4.422 -2.273 12.411 1.00 92.50 78 SER A N 1
ATOM 585 C CA 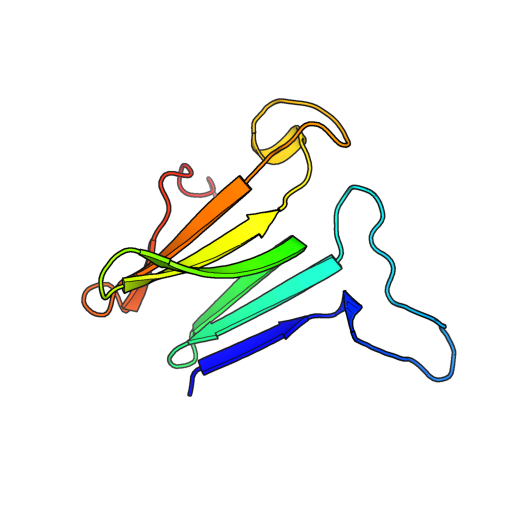. SER A 1 78 ? -4.338 -2.655 13.821 1.00 92.50 78 SER A CA 1
ATOM 586 C C . SER A 1 78 ? -5.456 -1.985 14.604 1.00 92.50 78 SER A C 1
ATOM 588 O O . SER A 1 78 ? -5.407 -0.775 14.822 1.00 92.50 78 SER A O 1
ATOM 590 N N . ASP A 1 79 ? -6.403 -2.781 15.102 1.00 91.75 79 ASP A N 1
ATOM 591 C CA . ASP A 1 79 ? -7.465 -2.301 15.997 1.00 91.75 79 ASP A CA 1
ATOM 592 C C . ASP A 1 79 ? -6.911 -1.782 17.331 1.00 91.75 79 ASP A C 1
ATOM 594 O O . ASP A 1 79 ? -7.513 -0.929 17.967 1.00 91.75 79 ASP A O 1
ATOM 598 N N . TYR A 1 80 ? -5.742 -2.269 17.760 1.00 93.62 80 TYR A N 1
ATOM 599 C CA . TYR A 1 80 ? -5.107 -1.826 19.003 1.00 93.62 80 TYR A CA 1
ATOM 600 C C . TYR A 1 80 ? -4.473 -0.434 18.864 1.00 93.62 80 TYR A C 1
ATOM 602 O O . TYR A 1 80 ? -4.631 0.418 19.734 1.00 93.62 80 TYR A O 1
ATOM 610 N N . ASN A 1 81 ? -3.761 -0.188 17.759 1.00 92.62 81 ASN A N 1
ATOM 611 C CA . ASN A 1 81 ? -3.109 1.105 17.508 1.00 92.62 81 ASN A CA 1
ATOM 612 C C . ASN A 1 81 ? -4.024 2.095 16.768 1.00 92.62 81 ASN A C 1
ATOM 614 O O . ASN A 1 81 ? -3.657 3.262 16.596 1.00 92.62 81 ASN A O 1
ATOM 618 N N . HIS A 1 82 ? -5.185 1.634 16.295 1.00 92.50 82 HIS A N 1
ATOM 619 C CA . HIS A 1 82 ? -6.054 2.348 15.364 1.00 92.50 82 HIS A CA 1
ATOM 620 C C . HIS A 1 82 ? -5.250 2.907 14.180 1.00 92.50 82 HIS A C 1
ATOM 622 O O . HIS A 1 82 ? -5.298 4.103 13.901 1.00 92.50 82 HIS A O 1
ATOM 628 N N . ALA A 1 83 ? -4.398 2.098 13.553 1.00 91.88 83 ALA A N 1
ATOM 629 C CA . ALA A 1 83 ? -3.492 2.560 12.502 1.00 91.88 83 ALA A CA 1
ATOM 630 C C . ALA A 1 83 ? -3.176 1.445 11.505 1.00 91.88 83 ALA A C 1
ATOM 632 O O . ALA A 1 83 ? -3.192 0.263 11.855 1.00 91.88 83 ALA A O 1
ATOM 633 N N . PHE A 1 84 ? -2.831 1.828 10.275 1.00 91.12 84 PHE A N 1
ATOM 634 C CA . PHE A 1 84 ? -2.207 0.901 9.341 1.00 91.12 84 PHE A CA 1
ATOM 635 C C . PHE A 1 84 ? -0.765 0.632 9.768 1.00 91.12 84 PHE A C 1
ATOM 637 O O . PHE A 1 84 ? -0.003 1.551 10.063 1.00 91.12 84 PHE A O 1
ATOM 644 N N . MET A 1 85 ? -0.408 -0.645 9.788 1.00 91.75 85 MET A N 1
ATOM 645 C CA . MET A 1 85 ? 0.908 -1.147 10.143 1.00 91.75 85 MET A CA 1
ATOM 646 C C . MET A 1 85 ? 1.599 -1.670 8.888 1.00 91.75 85 MET A C 1
ATOM 648 O O . MET A 1 85 ? 0.988 -2.382 8.089 1.00 91.75 85 MET A O 1
ATOM 652 N N . SER A 1 86 ? 2.881 -1.353 8.755 1.00 92.56 86 SER A N 1
ATOM 653 C CA . SER A 1 86 ? 3.774 -1.876 7.725 1.00 92.56 86 SER A CA 1
ATOM 654 C C . SER A 1 86 ? 5.189 -1.977 8.298 1.00 92.56 86 SER A C 1
ATOM 656 O O . SER A 1 86 ? 5.484 -1.421 9.357 1.00 92.56 86 SER A O 1
ATOM 658 N N . VAL A 1 87 ? 6.056 -2.738 7.629 1.00 91.62 87 VAL A N 1
ATOM 659 C CA . VAL A 1 87 ? 7.484 -2.846 7.978 1.00 91.62 87 VAL A CA 1
ATOM 660 C C . VAL A 1 87 ? 8.319 -1.696 7.412 1.00 91.62 87 VAL A C 1
ATOM 662 O O . VAL A 1 87 ? 9.523 -1.628 7.663 1.00 91.62 87 VAL A O 1
ATOM 665 N N . ARG A 1 88 ? 7.701 -0.801 6.637 1.00 86.25 88 ARG A N 1
ATOM 666 C CA . ARG A 1 88 ? 8.336 0.411 6.139 1.00 86.25 88 ARG A CA 1
ATOM 667 C C . ARG A 1 88 ? 8.785 1.268 7.329 1.00 86.25 88 ARG A C 1
ATOM 669 O O . ARG A 1 88 ? 8.021 1.416 8.286 1.00 86.25 88 ARG A O 1
ATOM 676 N N . PRO A 1 89 ? 10.001 1.843 7.292 1.00 80.88 89 PRO A N 1
ATOM 677 C CA . PRO A 1 89 ? 10.406 2.823 8.288 1.00 80.88 89 PRO A CA 1
ATOM 678 C C . PRO A 1 89 ? 9.366 3.940 8.378 1.00 80.88 89 PRO A C 1
ATOM 680 O O . PRO A 1 89 ? 8.834 4.370 7.352 1.00 80.88 89 PRO A O 1
ATOM 683 N N . ALA A 1 90 ? 9.086 4.415 9.592 1.00 67.44 90 ALA A N 1
ATOM 684 C CA . ALA A 1 90 ? 8.262 5.604 9.754 1.00 67.44 90 ALA A CA 1
ATOM 685 C C . ALA A 1 90 ? 8.868 6.742 8.921 1.00 67.44 90 ALA A C 1
ATOM 687 O O . ALA A 1 90 ? 10.090 6.917 8.917 1.00 67.44 90 ALA A O 1
ATOM 688 N N . ALA A 1 91 ? 8.025 7.485 8.200 1.00 59.16 91 ALA A N 1
ATOM 689 C CA . ALA A 1 91 ? 8.478 8.679 7.505 1.00 59.16 91 ALA A CA 1
ATOM 690 C C . ALA A 1 91 ? 9.149 9.604 8.532 1.00 59.16 91 ALA A C 1
ATOM 692 O O . ALA A 1 91 ? 8.554 9.915 9.563 1.00 59.16 91 ALA A O 1
ATOM 693 N N . SER A 1 92 ? 10.403 9.983 8.283 1.00 48.69 92 SER A N 1
ATOM 694 C CA . SER A 1 92 ? 11.040 11.061 9.033 1.00 48.69 92 SER A CA 1
ATOM 695 C C . SER A 1 92 ? 10.306 12.358 8.701 1.00 48.69 92 SER A C 1
ATOM 697 O O . SER A 1 92 ? 10.140 12.655 7.517 1.00 48.69 92 SER A O 1
ATOM 699 N N . GLU A 1 93 ? 9.851 13.067 9.734 1.00 37.19 93 GLU A N 1
ATOM 700 C CA . GLU A 1 93 ? 9.230 14.396 9.631 1.00 37.19 93 GLU A CA 1
ATOM 701 C C . GLU A 1 93 ? 10.132 15.422 8.930 1.00 37.19 93 GLU A C 1
ATOM 703 O O . GLU A 1 93 ? 11.372 15.357 9.114 1.00 37.19 93 GLU A O 1
#

pLDDT: mean 88.9, std 10.23, range [37.19, 97.44]